Protein AF-A0AAU1EDR9-F1 (afdb_monomer)

Solvent-accessible surface area (backbone atoms only — not comparable to full-atom values): 5243 Å² total; per-residue (Å²): 134,85,81,80,82,72,76,86,79,86,80,89,65,96,45,71,68,58,46,52,51,54,49,52,56,48,51,56,49,50,54,51,50,47,56,53,49,53,54,48,48,50,48,53,52,51,44,52,50,43,41,76,75,65,45,58,60,43,74,51,97,92,49,74,50,67,68,84,80,70,93,78,78,88,66,91,79,83,82,130

Nearest PDB structures (foldseek):
  8gtd-assembly1_M  TM=3.262E-01  e=9.074E+00  Dinoroseobacter phage vB_DshS-R4C

pLDDT: mean 82.44, std 17.89, range [34.62, 97.06]

Secondary structure (DSSP, 8-state):
-------------SSHHHHHHHHHHHHHHHHHHHHHHHHHHHHHHHHHHHHHTT-SEEEETTEEEE----S---------

Sequence (80 aa):
MTEIDGEAKTRTFATRAELLNKLGRKEALWHRAALDAEDRRAEFDQAANDVLAGADSVTIGRTTYSIVVDEDTDGTADHS

Mean predicted aligned error: 11.54 Å

Structure (mmCIF, N/CA/C/O backbone):
data_AF-A0AAU1EDR9-F1
#
_entry.id   AF-A0AAU1EDR9-F1
#
loop_
_atom_site.group_PDB
_atom_site.id
_atom_site.type_symbol
_atom_site.label_atom_id
_atom_site.label_alt_id
_atom_site.label_comp_id
_atom_site.label_asym_id
_atom_site.label_entity_id
_atom_site.label_seq_id
_atom_site.pdbx_PDB_ins_code
_atom_site.Cartn_x
_atom_site.Cartn_y
_atom_site.Cartn_z
_atom_site.occupancy
_atom_site.B_iso_or_equiv
_atom_site.auth_seq_id
_atom_site.auth_comp_id
_atom_site.auth_asym_id
_atom_site.auth_atom_id
_atom_site.pdbx_PDB_model_num
ATOM 1 N N . MET A 1 1 ? 13.735 -7.800 17.893 1.00 34.62 1 MET A N 1
ATOM 2 C CA . MET A 1 1 ? 14.746 -7.360 16.912 1.00 34.62 1 MET A CA 1
ATOM 3 C C . MET A 1 1 ? 14.712 -8.399 15.806 1.00 34.62 1 MET A C 1
ATOM 5 O O . MET A 1 1 ? 15.171 -9.505 16.031 1.00 34.62 1 MET A O 1
ATOM 9 N N . THR A 1 2 ? 13.996 -8.141 14.712 1.00 43.75 2 THR A N 1
ATOM 10 C CA . THR A 1 2 ? 13.823 -9.142 13.646 1.00 43.75 2 THR A CA 1
ATOM 11 C C . THR A 1 2 ? 15.022 -9.026 12.719 1.00 43.75 2 THR A C 1
ATOM 13 O O . THR A 1 2 ? 15.134 -8.053 11.978 1.00 43.75 2 THR A O 1
ATOM 16 N N . GLU A 1 3 ? 15.954 -9.966 12.833 1.00 45.09 3 GLU A N 1
ATOM 17 C CA . GLU A 1 3 ? 17.121 -10.074 11.962 1.00 45.09 3 GLU A CA 1
ATOM 18 C C . GLU A 1 3 ? 16.636 -10.334 10.529 1.00 45.09 3 GLU A C 1
ATOM 20 O O . GLU A 1 3 ? 16.191 -11.428 10.186 1.00 45.09 3 GLU A O 1
ATOM 25 N N . ILE A 1 4 ? 16.655 -9.298 9.689 1.00 58.84 4 ILE A N 1
ATOM 26 C CA . ILE A 1 4 ? 16.489 -9.447 8.242 1.00 58.84 4 ILE A CA 1
ATOM 27 C C . ILE A 1 4 ? 17.854 -9.913 7.725 1.00 58.84 4 ILE A C 1
ATOM 29 O O . ILE A 1 4 ? 18.646 -9.114 7.227 1.00 58.84 4 ILE A O 1
ATOM 33 N N . ASP A 1 5 ? 18.166 -11.196 7.903 1.00 51.44 5 ASP A N 1
ATOM 34 C CA . ASP A 1 5 ? 19.363 -11.788 7.311 1.00 51.44 5 ASP A CA 1
ATOM 35 C C . ASP A 1 5 ? 19.113 -12.001 5.810 1.00 51.44 5 ASP A C 1
ATOM 37 O O . ASP A 1 5 ? 18.607 -13.018 5.332 1.00 51.44 5 ASP A O 1
ATOM 41 N N . GLY A 1 6 ? 19.330 -10.926 5.058 1.00 55.34 6 GLY A N 1
ATOM 42 C CA . GLY A 1 6 ? 19.313 -10.924 3.608 1.00 55.34 6 GLY A CA 1
ATOM 43 C C . GLY A 1 6 ? 20.733 -11.043 3.085 1.00 55.34 6 GLY A C 1
ATOM 44 O O . GLY A 1 6 ? 21.258 -10.060 2.565 1.00 55.34 6 GLY A O 1
ATOM 45 N N . GLU A 1 7 ? 21.363 -12.214 3.207 1.00 59.62 7 GLU A N 1
ATOM 46 C CA . GLU A 1 7 ? 22.639 -12.469 2.530 1.00 59.62 7 GLU A CA 1
ATOM 47 C C . GLU A 1 7 ? 22.538 -12.077 1.047 1.00 59.62 7 GLU A C 1
ATOM 49 O O . GLU A 1 7 ? 21.597 -12.453 0.332 1.00 59.62 7 GLU A O 1
ATOM 54 N N . ALA A 1 8 ? 23.515 -11.302 0.569 1.00 71.75 8 ALA A N 1
ATOM 55 C CA . ALA A 1 8 ? 23.565 -10.855 -0.815 1.00 71.75 8 ALA A CA 1
ATOM 56 C C . ALA A 1 8 ? 23.742 -12.063 -1.754 1.00 71.75 8 ALA A C 1
ATOM 58 O O . ALA A 1 8 ? 24.840 -12.582 -1.948 1.00 71.75 8 ALA A O 1
ATOM 59 N N . LYS A 1 9 ? 22.643 -12.521 -2.362 1.00 80.25 9 LYS A N 1
ATOM 60 C CA . LYS A 1 9 ? 22.657 -13.634 -3.322 1.00 80.25 9 LYS A CA 1
ATOM 61 C C . LYS A 1 9 ? 23.076 -13.140 -4.704 1.00 80.25 9 LYS A C 1
ATOM 63 O O . LYS A 1 9 ? 22.283 -12.529 -5.423 1.00 80.25 9 LYS A O 1
ATOM 68 N N . THR A 1 10 ? 24.306 -13.455 -5.103 1.00 87.75 10 THR A N 1
ATOM 69 C CA . THR A 1 10 ? 24.800 -13.189 -6.460 1.00 87.75 10 THR A CA 1
ATOM 70 C C . THR A 1 10 ? 24.194 -14.175 -7.454 1.00 87.75 10 THR A C 1
ATOM 72 O O . THR A 1 10 ? 24.170 -15.384 -7.225 1.00 87.75 10 THR A O 1
ATOM 75 N N . ARG A 1 11 ? 23.716 -13.664 -8.593 1.00 88.69 11 ARG A N 1
ATOM 76 C CA . ARG A 1 11 ? 23.191 -14.478 -9.693 1.00 88.69 11 ARG A CA 1
ATOM 77 C C . ARG A 1 11 ? 23.862 -14.079 -10.999 1.00 88.69 11 ARG A C 1
ATOM 79 O O . ARG A 1 11 ? 23.861 -12.905 -11.356 1.00 88.69 11 ARG A O 1
ATOM 86 N N . THR A 1 12 ? 24.399 -15.062 -11.707 1.00 93.19 12 THR A N 1
ATOM 87 C CA . THR A 1 12 ? 25.101 -14.862 -12.980 1.00 93.19 12 THR A CA 1
ATOM 88 C C . THR A 1 12 ? 24.134 -15.021 -14.153 1.00 93.19 12 THR A C 1
ATOM 90 O O . THR A 1 12 ? 23.210 -15.834 -14.096 1.00 93.19 12 THR A O 1
ATOM 93 N N . PHE A 1 13 ? 24.346 -14.249 -15.217 1.00 95.12 13 PHE A N 1
ATOM 94 C CA . PHE A 1 13 ? 23.551 -14.284 -16.447 1.00 95.12 13 PHE A CA 1
ATOM 95 C C . PHE A 1 13 ? 24.481 -14.520 -17.635 1.00 95.12 13 PHE A C 1
ATOM 97 O O . PHE A 1 13 ? 25.598 -14.006 -17.640 1.00 95.12 13 PHE A O 1
ATOM 104 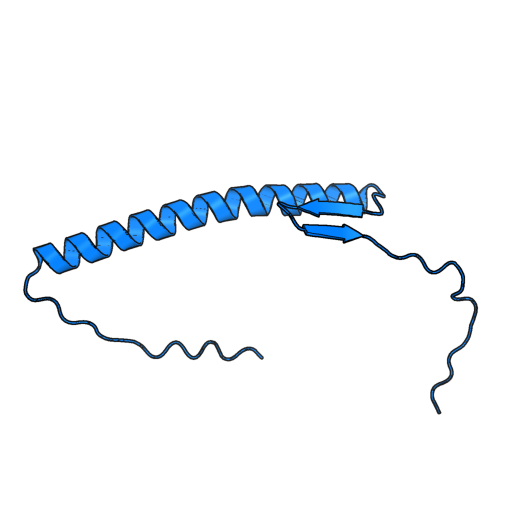N N . ALA A 1 14 ? 24.030 -15.288 -18.630 1.00 94.06 14 ALA A N 1
ATOM 105 C CA . ALA A 1 14 ? 24.850 -15.608 -19.796 1.00 94.06 14 ALA A CA 1
ATOM 106 C C . ALA A 1 14 ? 25.007 -14.402 -20.734 1.00 94.06 14 ALA A C 1
ATOM 108 O O . ALA A 1 14 ? 26.054 -14.230 -21.353 1.00 94.06 14 ALA A O 1
ATOM 109 N N . THR A 1 15 ? 23.992 -13.535 -20.810 1.00 97.06 15 THR A N 1
ATOM 110 C CA . THR A 1 15 ? 24.024 -12.337 -21.655 1.00 97.06 15 THR A CA 1
ATOM 111 C C . THR A 1 15 ? 23.497 -11.087 -20.951 1.00 97.06 15 THR A C 1
ATOM 113 O O . THR A 1 15 ? 22.677 -11.135 -20.028 1.00 97.06 15 THR A O 1
ATOM 116 N N . ARG A 1 16 ? 23.921 -9.915 -21.446 1.00 96.00 16 ARG A N 1
ATOM 117 C CA . ARG A 1 16 ? 23.420 -8.610 -20.984 1.00 96.00 16 ARG A CA 1
ATOM 118 C C . ARG A 1 16 ? 21.910 -8.460 -21.199 1.00 96.00 16 ARG A C 1
ATOM 120 O O . ARG A 1 16 ? 21.237 -7.870 -20.359 1.00 96.00 16 ARG A O 1
ATOM 127 N N . ALA A 1 17 ? 21.380 -8.995 -22.299 1.00 96.06 17 ALA A N 1
ATOM 128 C CA . ALA A 1 17 ? 19.953 -8.936 -22.608 1.00 96.06 17 ALA A CA 1
ATOM 129 C C . ALA A 1 17 ? 19.110 -9.684 -21.562 1.00 96.06 17 ALA A C 1
ATOM 131 O O . ALA A 1 17 ? 18.076 -9.179 -21.126 1.00 96.06 17 ALA A O 1
ATOM 132 N N . GLU A 1 18 ? 19.573 -10.847 -21.099 1.00 93.88 18 GLU A N 1
ATOM 133 C CA . GLU A 1 18 ? 18.898 -11.608 -20.043 1.00 93.88 18 GLU A CA 1
ATOM 134 C C . GLU A 1 18 ? 18.911 -10.881 -18.699 1.00 93.88 18 GLU A C 1
ATOM 136 O O . GLU A 1 18 ? 17.884 -10.840 -18.017 1.00 93.88 18 GLU A O 1
ATOM 141 N N . LEU A 1 19 ? 20.041 -10.264 -18.335 1.00 96.31 19 LEU A N 1
ATOM 142 C CA . LEU A 1 19 ? 20.128 -9.438 -17.131 1.00 96.31 19 LEU A CA 1
ATOM 143 C C . LEU A 1 19 ? 19.137 -8.267 -17.198 1.00 96.31 19 LEU A C 1
ATOM 145 O O . LEU A 1 19 ? 18.355 -8.074 -16.269 1.00 96.31 19 LEU A O 1
ATOM 149 N N . LEU A 1 20 ? 19.116 -7.523 -18.308 1.00 96.75 20 LEU A N 1
ATOM 150 C CA . LEU A 1 20 ? 18.192 -6.399 -18.494 1.00 96.75 20 LEU A CA 1
ATOM 151 C C . LEU A 1 20 ? 16.727 -6.847 -18.432 1.00 96.75 20 LEU A C 1
ATOM 153 O O . LEU A 1 20 ? 15.920 -6.212 -17.757 1.00 96.75 20 LEU A O 1
ATOM 157 N N . ASN A 1 21 ? 16.388 -7.979 -19.054 1.00 96.06 21 AS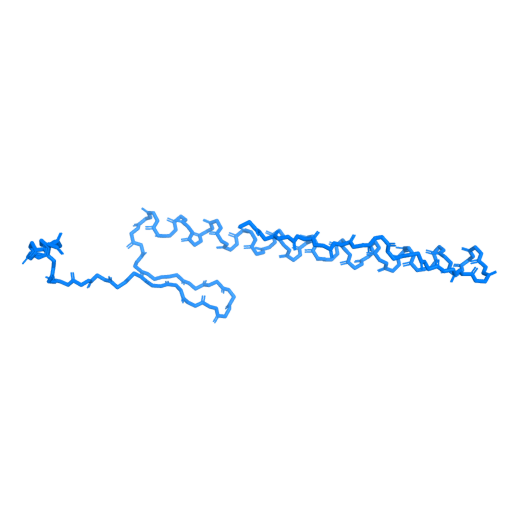N A N 1
ATOM 158 C CA . ASN A 1 21 ? 15.045 -8.552 -18.978 1.00 96.06 21 ASN A CA 1
ATOM 159 C C . ASN A 1 21 ? 14.670 -8.900 -17.529 1.00 96.06 21 ASN A C 1
ATOM 161 O O . ASN A 1 21 ? 13.576 -8.580 -17.062 1.00 96.06 21 ASN A O 1
ATOM 165 N N . LYS A 1 22 ? 15.597 -9.507 -16.776 1.00 94.81 22 LYS A N 1
ATOM 166 C CA . LYS A 1 22 ? 15.366 -9.836 -15.367 1.00 94.81 22 LYS A CA 1
ATOM 167 C C . LYS A 1 22 ? 15.135 -8.589 -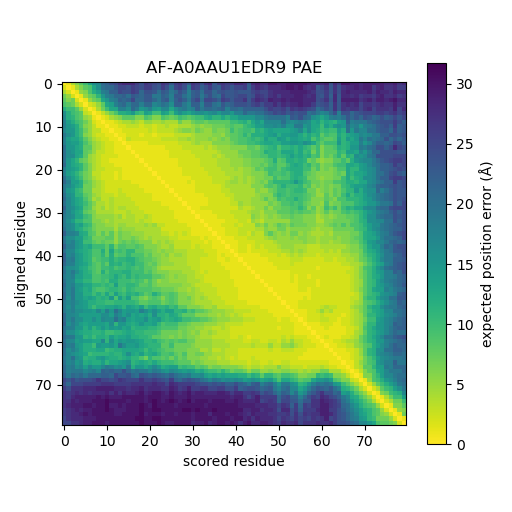14.515 1.00 94.81 22 LYS A C 1
ATOM 169 O O . LYS A 1 22 ? 14.238 -8.619 -13.671 1.00 94.81 22 LYS A O 1
ATOM 174 N N . LEU A 1 23 ? 15.922 -7.537 -14.729 1.00 95.50 23 LEU A N 1
ATOM 175 C CA . LEU A 1 23 ? 15.790 -6.269 -14.015 1.00 95.50 23 LEU A CA 1
ATOM 176 C C . LEU A 1 23 ? 14.460 -5.584 -14.342 1.00 95.50 23 LEU A C 1
ATOM 178 O O . LEU A 1 23 ? 13.727 -5.267 -13.413 1.00 95.50 23 LEU A O 1
ATOM 182 N N . GLY A 1 24 ? 14.085 -5.477 -15.620 1.00 95.75 24 GLY A N 1
ATOM 183 C CA . GLY A 1 24 ? 12.800 -4.889 -16.022 1.00 95.75 24 GLY A CA 1
ATOM 184 C C . GLY A 1 24 ? 11.593 -5.634 -15.440 1.00 95.75 24 GLY A C 1
ATOM 185 O O . GLY A 1 24 ? 10.657 -5.023 -14.937 1.00 95.75 24 GLY A O 1
ATOM 186 N N . ARG A 1 25 ? 11.636 -6.974 -15.386 1.00 94.38 25 ARG A N 1
ATOM 187 C CA . ARG A 1 25 ? 10.586 -7.763 -14.710 1.00 94.38 25 ARG A CA 1
ATOM 188 C C . ARG A 1 25 ? 10.517 -7.497 -13.208 1.00 94.38 25 ARG A C 1
ATOM 190 O O . ARG A 1 25 ? 9.436 -7.570 -12.629 1.00 94.38 25 ARG A O 1
ATOM 197 N N . LYS A 1 26 ? 11.664 -7.277 -12.559 1.00 93.69 26 LYS A N 1
ATOM 198 C CA . LYS A 1 26 ? 11.714 -6.979 -11.123 1.00 93.69 26 LYS A CA 1
ATOM 199 C C . LYS A 1 26 ? 11.218 -5.573 -10.830 1.00 93.69 26 LYS A C 1
ATOM 201 O O . LYS A 1 26 ? 10.442 -5.423 -9.898 1.00 93.69 26 LYS A O 1
ATOM 206 N N . GLU A 1 27 ? 11.606 -4.597 -11.635 1.00 93.56 27 GLU A N 1
ATOM 207 C CA . GLU A 1 27 ? 11.103 -3.227 -11.550 1.00 93.56 27 GLU A CA 1
ATOM 208 C C . GLU A 1 27 ? 9.578 -3.192 -11.716 1.00 93.56 27 GLU A C 1
ATOM 210 O O . GLU A 1 27 ? 8.892 -2.747 -10.802 1.00 93.56 27 GLU A O 1
ATOM 215 N N . ALA A 1 28 ? 9.031 -3.829 -12.756 1.00 92.62 28 ALA A N 1
ATOM 216 C CA . ALA A 1 28 ? 7.582 -3.909 -12.950 1.00 92.62 28 ALA A CA 1
ATOM 217 C C . ALA A 1 28 ? 6.843 -4.599 -11.784 1.00 92.62 28 ALA A C 1
ATOM 219 O O . ALA A 1 28 ? 5.724 -4.216 -11.439 1.00 92.62 28 ALA A O 1
ATOM 220 N N . LEU A 1 29 ? 7.446 -5.625 -11.171 1.00 93.44 29 LEU A N 1
ATOM 221 C CA . LEU A 1 29 ? 6.877 -6.299 -10.000 1.00 93.44 29 LEU A CA 1
ATOM 222 C C . LEU A 1 29 ? 6.836 -5.366 -8.790 1.00 93.44 29 LEU A C 1
ATOM 224 O O . LEU A 1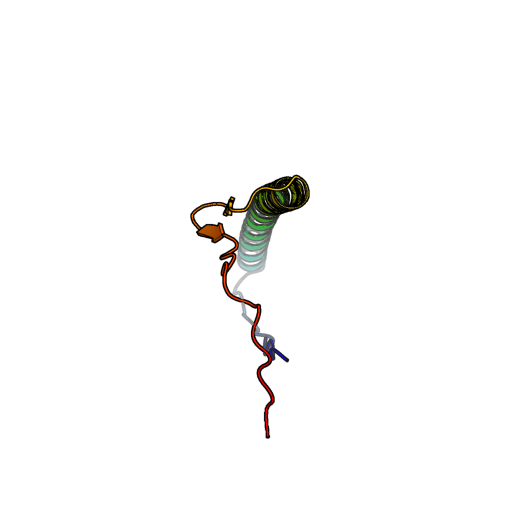 29 ? 5.806 -5.278 -8.129 1.00 93.44 29 LEU A O 1
ATOM 228 N N . TRP A 1 30 ? 7.941 -4.681 -8.507 1.00 90.75 30 TRP A N 1
ATOM 229 C CA . TRP A 1 30 ? 8.020 -3.776 -7.365 1.00 90.75 30 TRP A CA 1
ATOM 230 C C . TRP A 1 30 ? 7.171 -2.528 -7.556 1.00 90.75 30 TRP A C 1
ATOM 232 O O . TRP A 1 30 ? 6.551 -2.086 -6.600 1.00 90.75 30 TRP A O 1
ATOM 242 N N . HIS A 1 31 ? 7.061 -2.018 -8.780 1.00 89.62 31 HIS A N 1
ATOM 243 C CA . HIS A 1 31 ? 6.160 -0.917 -9.094 1.00 89.62 31 HIS A CA 1
ATOM 244 C C . HIS A 1 31 ? 4.698 -1.295 -8.811 1.00 89.62 31 HIS A C 1
ATOM 246 O O . HIS A 1 31 ? 3.983 -0.553 -8.151 1.00 89.62 31 HIS A O 1
ATOM 252 N N . ARG A 1 32 ? 4.260 -2.497 -9.215 1.00 88.81 32 ARG A N 1
ATOM 253 C CA . ARG A 1 32 ? 2.919 -3.000 -8.860 1.00 88.81 32 ARG A CA 1
ATOM 254 C C . ARG A 1 32 ? 2.738 -3.178 -7.355 1.00 88.81 32 ARG A C 1
ATOM 256 O O . ARG A 1 32 ? 1.684 -2.839 -6.839 1.00 88.81 32 ARG A O 1
ATOM 263 N N . ALA A 1 33 ? 3.749 -3.709 -6.670 1.00 89.50 33 ALA A N 1
ATOM 264 C CA . ALA A 1 33 ? 3.705 -3.871 -5.220 1.00 89.50 33 ALA A CA 1
ATOM 265 C C . ALA A 1 33 ? 3.640 -2.521 -4.488 1.00 89.50 33 ALA A C 1
ATOM 267 O O . ALA A 1 33 ? 2.983 -2.435 -3.460 1.00 89.50 33 ALA A O 1
ATOM 268 N N . ALA A 1 34 ? 4.286 -1.479 -5.017 1.00 85.31 34 ALA A N 1
ATOM 269 C CA . ALA A 1 34 ? 4.189 -0.127 -4.480 1.00 85.31 34 ALA A CA 1
ATOM 270 C C . ALA A 1 34 ? 2.765 0.423 -4.625 1.00 85.31 34 ALA A C 1
ATOM 272 O O . ALA A 1 34 ? 2.208 0.874 -3.635 1.00 85.31 34 ALA A O 1
ATOM 273 N N . LEU A 1 35 ? 2.147 0.274 -5.803 1.00 87.81 35 LEU A N 1
ATOM 274 C CA . LEU A 1 35 ? 0.756 0.688 -6.021 1.00 87.81 35 LEU A CA 1
ATOM 275 C C . LEU A 1 35 ? -0.224 -0.043 -5.084 1.00 87.81 35 LEU A C 1
ATOM 277 O O . LEU A 1 35 ? -1.096 0.588 -4.499 1.00 87.81 35 LEU A O 1
ATOM 281 N N . ASP A 1 36 ? -0.060 -1.360 -4.902 1.00 85.56 36 ASP A N 1
ATOM 282 C CA . ASP A 1 36 ? -0.868 -2.143 -3.948 1.00 85.56 36 ASP A CA 1
ATOM 283 C C . ASP A 1 36 ? -0.632 -1.680 -2.500 1.00 85.56 36 ASP A C 1
ATOM 285 O O . ASP A 1 36 ? -1.568 -1.559 -1.715 1.00 85.56 36 ASP A O 1
ATOM 289 N N . ALA A 1 37 ? 0.617 -1.361 -2.147 1.00 84.25 37 ALA A N 1
ATOM 290 C CA . ALA A 1 37 ? 0.954 -0.846 -0.826 1.00 84.25 37 ALA A CA 1
ATOM 291 C C . ALA A 1 37 ? 0.364 0.549 -0.569 1.00 84.25 37 ALA A C 1
ATOM 293 O O . ALA A 1 37 ? -0.018 0.836 0.564 1.00 84.25 37 ALA A O 1
ATOM 294 N N . GLU A 1 38 ? 0.284 1.408 -1.586 1.00 88.12 38 GLU A N 1
ATOM 295 C CA . GLU A 1 38 ? -0.360 2.720 -1.492 1.00 88.12 38 GLU A CA 1
ATOM 296 C C . GLU A 1 38 ? -1.870 2.591 -1.266 1.00 88.12 38 GLU A C 1
ATOM 298 O O . GLU A 1 38 ? -2.396 3.240 -0.362 1.00 88.12 38 GLU A O 1
ATOM 303 N N . ASP A 1 39 ? -2.541 1.713 -2.017 1.00 86.50 39 ASP A N 1
ATOM 304 C CA . ASP A 1 39 ? -3.976 1.436 -1.862 1.00 86.50 39 ASP A CA 1
ATOM 305 C C . ASP A 1 39 ? -4.283 0.896 -0.460 1.00 86.50 39 ASP A C 1
ATOM 307 O O . ASP A 1 39 ? -5.084 1.470 0.281 1.00 86.50 39 ASP A O 1
ATOM 311 N N . ARG A 1 40 ? -3.517 -0.109 -0.016 1.00 85.31 40 ARG A N 1
ATOM 312 C CA . ARG A 1 40 ? -3.650 -0.632 1.347 1.00 85.31 40 ARG A CA 1
ATOM 313 C C . ARG A 1 40 ? -3.371 0.423 2.399 1.00 85.31 40 ARG A C 1
ATOM 315 O O . ARG A 1 40 ? -4.072 0.477 3.403 1.00 85.31 40 ARG A O 1
ATOM 322 N N . ARG A 1 41 ? -2.352 1.265 2.209 1.00 90.50 41 ARG A N 1
ATOM 323 C CA . ARG A 1 41 ? -2.049 2.337 3.163 1.00 90.50 41 ARG A CA 1
ATOM 324 C C . ARG A 1 41 ? -3.244 3.277 3.322 1.00 90.50 41 ARG A C 1
ATOM 326 O O . ARG A 1 41 ? -3.509 3.682 4.449 1.00 90.50 41 ARG A O 1
ATOM 333 N N . ALA A 1 42 ? -3.953 3.595 2.241 1.00 91.50 42 ALA A N 1
ATOM 334 C CA . ALA A 1 42 ? -5.160 4.410 2.307 1.00 91.50 42 ALA A CA 1
ATOM 335 C C . ALA A 1 42 ? -6.290 3.707 3.082 1.00 91.50 42 ALA A C 1
ATOM 337 O O . ALA A 1 42 ? -6.930 4.348 3.912 1.00 91.50 42 ALA A O 1
ATOM 338 N N . GLU A 1 43 ? -6.487 2.394 2.896 1.00 92.38 43 GLU A N 1
ATOM 339 C CA . GLU A 1 43 ? -7.449 1.618 3.699 1.00 92.38 43 GLU A CA 1
ATOM 340 C C . GLU A 1 43 ? -7.109 1.654 5.200 1.00 92.38 43 GLU A C 1
ATOM 342 O O . GLU A 1 43 ? -7.992 1.847 6.034 1.00 92.38 43 GLU A O 1
ATOM 347 N N . PHE A 1 44 ? -5.826 1.500 5.551 1.00 93.88 44 PHE A N 1
ATOM 348 C CA . PHE A 1 44 ? -5.368 1.578 6.942 1.00 93.88 44 PHE A CA 1
ATOM 349 C C . PHE A 1 44 ? -5.545 2.977 7.542 1.00 93.88 44 PHE A C 1
ATOM 351 O O . PHE A 1 44 ? -5.939 3.086 8.701 1.00 93.88 44 PHE A O 1
ATOM 358 N N . ASP A 1 45 ? -5.264 4.035 6.780 1.00 94.75 45 ASP A N 1
ATOM 359 C CA . ASP A 1 45 ? -5.447 5.416 7.236 1.00 94.75 45 ASP A CA 1
ATOM 360 C C . ASP A 1 45 ? -6.931 5.718 7.486 1.00 94.75 45 ASP A C 1
ATOM 362 O O . ASP A 1 45 ? -7.297 6.228 8.545 1.00 94.75 45 ASP A O 1
ATOM 366 N N . GLN A 1 46 ? -7.809 5.303 6.568 1.00 93.12 46 GLN A N 1
ATOM 367 C CA . GLN A 1 46 ? -9.254 5.435 6.736 1.00 93.12 46 GLN A CA 1
ATOM 368 C C . GLN A 1 46 ? -9.745 4.667 7.970 1.00 93.12 46 GLN A C 1
ATOM 370 O O . GLN A 1 46 ? -10.389 5.256 8.833 1.00 93.12 46 GLN A O 1
ATOM 375 N N . ALA A 1 47 ? -9.362 3.396 8.112 1.00 95.00 47 ALA A N 1
ATOM 376 C CA . ALA A 1 47 ? -9.730 2.587 9.269 1.00 95.00 47 ALA A CA 1
ATOM 377 C C . ALA A 1 47 ? -9.237 3.195 10.595 1.00 95.00 47 ALA A C 1
ATOM 379 O O . ALA A 1 47 ? -9.955 3.164 11.592 1.00 95.00 47 ALA A O 1
ATOM 380 N N . ALA A 1 48 ? -8.039 3.787 10.623 1.00 94.50 48 ALA A N 1
ATOM 381 C CA . ALA A 1 48 ? -7.543 4.490 11.804 1.00 94.50 48 ALA A CA 1
ATOM 382 C C . ALA A 1 48 ? -8.401 5.721 12.141 1.00 94.50 48 ALA A C 1
ATOM 384 O O . ALA A 1 48 ? -8.718 5.940 13.310 1.00 94.50 48 ALA A O 1
ATOM 385 N N . ASN A 1 49 ? -8.814 6.497 11.134 1.00 96.19 49 ASN A N 1
ATOM 386 C CA . ASN A 1 49 ? -9.727 7.623 11.329 1.00 96.19 49 ASN A CA 1
ATOM 387 C C . ASN A 1 49 ? -11.111 7.166 11.822 1.00 96.19 49 ASN A C 1
ATOM 389 O O . ASN A 1 49 ? -11.665 7.809 12.709 1.00 96.19 49 ASN A O 1
ATOM 393 N N . ASP A 1 50 ? -11.643 6.052 11.312 1.00 95.12 50 ASP A N 1
ATOM 394 C CA . ASP A 1 50 ? -12.911 5.476 11.780 1.00 95.12 50 ASP A CA 1
ATOM 395 C C . ASP A 1 50 ? -12.834 5.069 13.260 1.00 95.12 50 ASP A C 1
ATOM 397 O O . ASP A 1 50 ? -13.729 5.399 14.039 1.00 95.12 50 ASP A O 1
ATOM 401 N N . VAL A 1 51 ? -11.735 4.435 13.689 1.00 95.06 51 VAL A N 1
ATOM 402 C CA . VAL A 1 51 ? -11.511 4.114 15.112 1.00 95.06 51 VAL A CA 1
ATOM 403 C C . VAL A 1 51 ? -11.408 5.386 15.957 1.00 95.06 51 VAL A C 1
ATOM 405 O O . VAL A 1 51 ? -12.037 5.474 17.009 1.00 95.06 51 VAL A O 1
ATOM 408 N N . LEU A 1 52 ? -10.672 6.404 15.497 1.00 93.12 52 LEU A N 1
ATOM 409 C CA . LEU A 1 52 ? -10.582 7.698 16.192 1.00 93.12 52 LEU A CA 1
ATOM 410 C C . LEU A 1 52 ? -11.934 8.423 16.275 1.00 93.12 52 LEU A C 1
ATOM 412 O O . LEU A 1 52 ? -12.168 9.166 17.227 1.00 93.12 52 LEU A O 1
ATOM 416 N N . ALA A 1 53 ? -12.825 8.200 15.308 1.00 94.81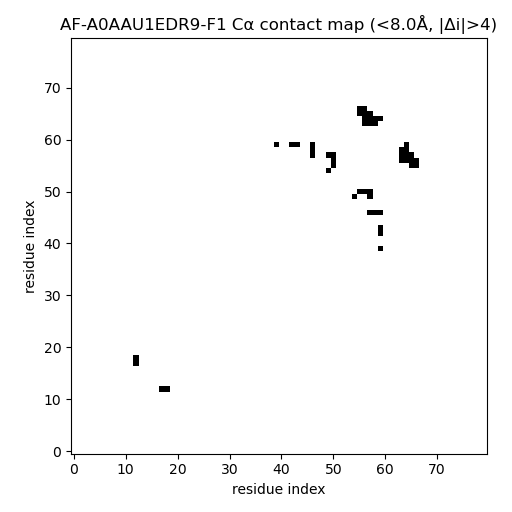 53 ALA A N 1
ATOM 417 C CA . ALA A 1 53 ? -14.197 8.699 15.314 1.00 94.81 53 ALA A CA 1
ATOM 418 C C . ALA A 1 53 ? -15.139 7.889 16.229 1.00 94.81 53 ALA A C 1
ATOM 420 O O . ALA A 1 53 ? -16.285 8.297 16.426 1.00 94.81 53 ALA A O 1
ATOM 421 N N . GLY A 1 54 ? -14.662 6.782 16.808 1.00 94.38 54 GLY A N 1
ATOM 422 C CA . GLY A 1 54 ? -15.390 5.956 17.771 1.00 94.38 54 GLY A CA 1
ATOM 423 C C . GLY A 1 54 ? -15.873 4.610 17.230 1.00 94.38 54 GLY A C 1
ATOM 424 O O . GLY A 1 54 ? -16.745 4.006 17.844 1.00 94.38 54 GLY A O 1
ATOM 425 N N . ALA A 1 55 ? -15.366 4.130 16.090 1.00 92.88 55 ALA A N 1
ATOM 426 C CA . ALA A 1 55 ? -15.678 2.783 15.623 1.00 92.88 55 ALA A CA 1
ATOM 427 C C . ALA A 1 55 ? -14.961 1.722 16.478 1.00 92.88 55 ALA A C 1
ATOM 429 O O . ALA A 1 55 ? -13.733 1.653 16.496 1.00 92.88 55 ALA A O 1
ATOM 430 N N . ASP A 1 56 ? -15.725 0.829 17.111 1.00 94.44 56 ASP A N 1
ATOM 431 C CA . ASP A 1 56 ? -15.174 -0.298 17.882 1.00 94.44 56 ASP A CA 1
ATOM 432 C C . ASP A 1 56 ? -14.650 -1.438 16.998 1.00 94.44 56 ASP A C 1
ATOM 434 O O . ASP A 1 56 ? -13.995 -2.363 17.477 1.00 94.44 56 ASP A O 1
ATOM 438 N N . SER A 1 57 ? -14.953 -1.415 15.698 1.00 94.81 57 SER A N 1
ATOM 439 C CA . SER A 1 57 ? -14.524 -2.444 14.758 1.00 94.81 57 SER A CA 1
ATOM 440 C C . SER A 1 57 ? -14.340 -1.884 13.354 1.00 94.81 57 SER A C 1
ATOM 442 O O . SER A 1 57 ? -15.223 -1.218 12.821 1.00 94.81 57 SER A O 1
ATOM 444 N N . VAL A 1 58 ? -13.228 -2.241 12.715 1.00 95.25 58 VAL A N 1
ATOM 445 C CA . VAL A 1 58 ? -12.879 -1.851 11.342 1.00 95.25 58 VAL A CA 1
ATOM 446 C C . VAL A 1 58 ? -12.380 -3.059 10.555 1.00 95.25 58 VAL A C 1
ATOM 448 O O . VAL A 1 58 ? -11.773 -3.974 11.106 1.00 95.25 58 VAL A O 1
ATOM 451 N N . THR A 1 59 ? -12.653 -3.097 9.252 1.00 93.88 59 THR A N 1
ATOM 452 C CA . THR A 1 59 ? -12.226 -4.199 8.375 1.00 93.88 59 THR A CA 1
ATOM 453 C C . THR A 1 59 ? -11.326 -3.663 7.277 1.00 93.88 59 THR A C 1
ATOM 455 O O . THR A 1 59 ? -11.683 -2.698 6.612 1.00 93.88 59 THR A O 1
ATOM 458 N N . ILE A 1 60 ? -10.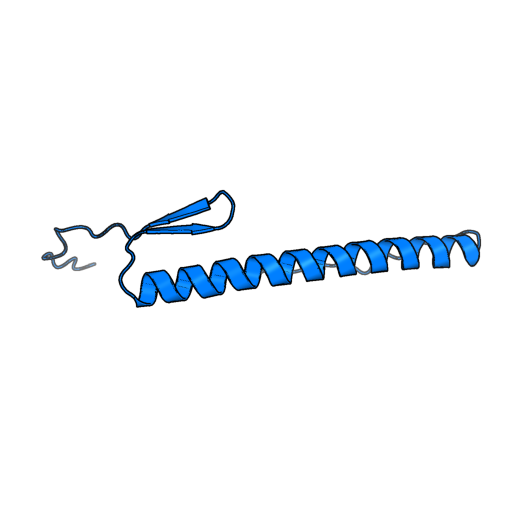174 -4.305 7.089 1.00 92.25 60 ILE A N 1
ATOM 459 C CA . ILE A 1 60 ? -9.164 -3.931 6.097 1.00 92.25 60 ILE A CA 1
ATOM 460 C C . ILE A 1 60 ? -8.858 -5.170 5.258 1.00 92.25 60 ILE A C 1
ATOM 462 O O . ILE A 1 60 ? -8.431 -6.209 5.782 1.00 92.25 60 ILE A O 1
ATOM 466 N N . GLY A 1 61 ? -9.112 -5.100 3.951 1.00 88.56 61 GLY A N 1
ATOM 467 C CA . GLY A 1 61 ? -9.075 -6.265 3.071 1.00 88.56 61 GLY A CA 1
ATOM 468 C C . GLY A 1 61 ? -9.988 -7.403 3.557 1.00 88.56 61 GLY A C 1
ATOM 469 O O . GLY A 1 61 ? -11.204 -7.358 3.400 1.00 88.56 61 GLY A O 1
ATOM 470 N N . ARG A 1 62 ? -9.396 -8.469 4.114 1.00 91.56 62 ARG A N 1
ATOM 471 C CA . ARG A 1 62 ? -10.123 -9.644 4.649 1.00 91.56 62 ARG A CA 1
ATOM 472 C C . ARG A 1 62 ? -10.035 -9.785 6.168 1.00 91.56 62 ARG A C 1
ATOM 474 O O . ARG A 1 62 ? -10.532 -10.771 6.706 1.00 91.56 62 ARG A O 1
ATOM 481 N N . THR A 1 63 ? -9.365 -8.855 6.839 1.00 93.69 63 THR A N 1
ATOM 482 C CA . THR A 1 63 ? -9.098 -8.934 8.273 1.00 93.69 63 THR A CA 1
ATOM 483 C C . THR A 1 63 ? -9.935 -7.892 8.992 1.00 93.69 63 THR A C 1
ATOM 485 O O . THR A 1 63 ? -9.872 -6.709 8.661 1.00 93.69 63 THR A O 1
ATOM 488 N N . THR A 1 64 ? -10.698 -8.329 9.988 1.00 94.75 64 THR A N 1
ATOM 489 C CA . THR A 1 64 ? -11.452 -7.442 10.876 1.00 94.75 64 THR A CA 1
ATOM 490 C C . THR A 1 64 ? -10.690 -7.267 12.183 1.00 94.75 64 THR A C 1
ATOM 492 O O . THR A 1 64 ? -10.238 -8.243 12.781 1.00 94.75 64 THR A O 1
ATOM 495 N N . TYR A 1 65 ? -10.543 -6.017 12.601 1.00 93.75 65 TYR A N 1
ATOM 496 C CA . TYR A 1 65 ? -9.940 -5.601 13.857 1.00 93.75 65 TYR A CA 1
ATOM 497 C C . TYR A 1 65 ? -11.048 -5.019 14.723 1.00 93.75 65 TYR A C 1
ATOM 499 O O . TYR A 1 65 ? -11.758 -4.122 14.271 1.00 93.75 65 TYR A O 1
ATOM 507 N N . SER A 1 66 ? -11.198 -5.518 15.944 1.00 94.19 66 SER A N 1
ATOM 508 C CA . SER A 1 66 ? -12.252 -5.080 16.858 1.00 94.19 66 SER A CA 1
ATOM 509 C C . SER A 1 66 ? -11.683 -4.886 18.258 1.00 94.19 66 SER A C 1
ATOM 511 O O . SER A 1 66 ? -10.814 -5.646 18.688 1.00 94.19 66 SER A O 1
ATOM 513 N N . ILE A 1 67 ? -12.175 -3.873 18.961 1.00 90.06 67 ILE A N 1
ATOM 514 C CA . ILE A 1 67 ? -11.904 -3.641 20.374 1.00 90.06 67 ILE A CA 1
ATOM 515 C C . ILE A 1 67 ? -12.851 -4.544 21.163 1.00 90.06 67 ILE A C 1
ATOM 517 O O . ILE A 1 67 ? -14.066 -4.494 20.990 1.00 90.06 67 ILE A O 1
ATOM 521 N N . VAL A 1 68 ? -12.292 -5.385 22.027 1.00 85.88 68 VAL A N 1
ATOM 522 C CA . VAL A 1 68 ? -13.076 -6.087 23.044 1.00 85.88 68 VAL A CA 1
ATOM 523 C C . VAL A 1 68 ? -13.049 -5.202 24.278 1.00 85.88 68 VAL A C 1
ATOM 525 O O . VAL A 1 68 ? -12.018 -5.105 24.941 1.00 85.88 68 VAL A O 1
ATOM 528 N N . VAL A 1 69 ? -14.151 -4.505 24.541 1.00 73.69 69 VAL A N 1
ATOM 529 C CA . VAL A 1 69 ? -14.341 -3.805 25.811 1.00 73.69 69 VAL A CA 1
ATOM 530 C C . VAL A 1 69 ? -14.862 -4.844 26.791 1.00 73.69 69 VAL A C 1
ATOM 532 O O . VAL A 1 69 ? -15.990 -5.313 26.662 1.00 73.69 69 VAL A O 1
ATOM 535 N N . ASP A 1 70 ? -14.010 -5.259 27.719 1.00 60.91 70 ASP A N 1
ATOM 536 C CA . ASP A 1 70 ? -14.464 -6.022 28.871 1.00 60.91 70 ASP A CA 1
ATOM 537 C C . ASP A 1 70 ? -15.180 -5.040 29.811 1.00 60.91 70 ASP A C 1
ATOM 539 O O . ASP A 1 70 ? -14.584 -4.059 30.259 1.00 60.91 70 ASP A O 1
ATOM 543 N N . GLU A 1 71 ? -16.478 -5.242 30.046 1.00 54.97 71 GLU A N 1
ATOM 544 C CA . GLU A 1 71 ? -17.262 -4.415 30.978 1.00 54.97 71 GLU A CA 1
ATOM 545 C C . GLU A 1 71 ? -16.857 -4.634 32.458 1.00 54.97 71 GLU A C 1
ATOM 547 O O . GLU A 1 71 ? -17.421 -3.985 33.336 1.00 54.97 71 GLU A O 1
ATOM 552 N N . ASP A 1 72 ? -15.851 -5.471 32.755 1.00 52.81 72 ASP A N 1
ATOM 553 C CA . ASP A 1 72 ? -15.424 -5.853 34.105 1.00 52.81 72 ASP A CA 1
ATOM 554 C C . ASP A 1 72 ? -13.907 -5.618 34.308 1.00 52.81 72 ASP A C 1
ATOM 556 O O . ASP A 1 72 ? -13.103 -6.521 34.524 1.00 52.81 72 ASP A O 1
ATOM 560 N N . THR A 1 73 ? -13.458 -4.360 34.232 1.00 51.88 73 THR A N 1
ATOM 561 C CA . THR A 1 73 ? -12.146 -3.964 34.795 1.00 51.88 73 THR A CA 1
ATOM 562 C C . THR A 1 73 ? -12.314 -2.945 35.924 1.00 51.88 73 THR A C 1
ATOM 564 O O . THR A 1 73 ? -11.665 -1.903 35.949 1.00 51.88 7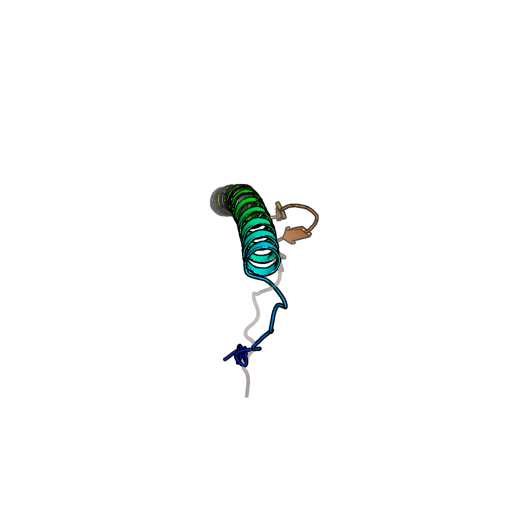3 THR A O 1
ATOM 567 N N . ASP A 1 74 ? -13.185 -3.267 36.885 1.00 49.31 74 ASP A N 1
ATOM 568 C CA . ASP A 1 74 ? -13.083 -2.792 38.271 1.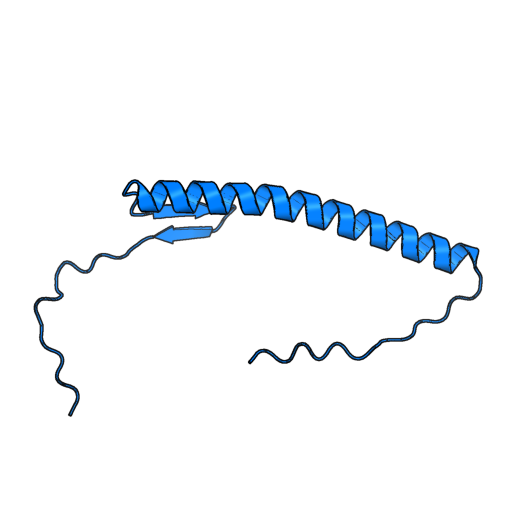00 49.31 74 ASP A CA 1
ATOM 569 C C . ASP A 1 74 ? -12.520 -3.950 39.109 1.00 49.31 74 ASP A C 1
ATOM 571 O O . ASP A 1 74 ? -13.236 -4.773 39.669 1.00 49.31 74 ASP A O 1
ATOM 575 N N . GLY A 1 75 ? -11.197 -4.098 39.102 1.00 48.22 75 GLY A N 1
ATOM 576 C CA . GLY A 1 75 ? -10.559 -5.233 39.754 1.00 48.22 75 GLY A CA 1
ATOM 577 C C . GLY A 1 75 ? -9.050 -5.105 39.762 1.00 48.22 75 GLY A C 1
ATOM 578 O O . GLY A 1 75 ? -8.371 -5.560 38.848 1.00 48.22 75 GLY A O 1
ATOM 579 N N . THR A 1 76 ? -8.528 -4.479 40.816 1.00 50.62 76 THR A N 1
ATOM 580 C CA . THR A 1 76 ? -7.141 -4.613 41.277 1.00 50.62 76 THR A CA 1
ATOM 581 C C . THR A 1 76 ? -6.612 -6.029 41.029 1.00 50.62 76 THR A C 1
ATOM 583 O O . THR A 1 76 ? -7.040 -6.973 41.690 1.00 50.62 76 THR A O 1
ATOM 586 N N . ALA A 1 77 ? -5.642 -6.171 40.128 1.00 48.28 77 ALA A N 1
ATOM 587 C CA . ALA A 1 77 ? -4.767 -7.335 40.079 1.00 48.28 77 ALA A CA 1
ATOM 588 C C . ALA A 1 77 ? -3.380 -6.910 40.575 1.00 48.28 77 ALA A C 1
ATOM 590 O O . ALA A 1 77 ? -2.508 -6.494 39.813 1.00 48.28 77 ALA A O 1
ATOM 591 N N . ASP A 1 78 ? -3.243 -6.967 41.900 1.00 54.31 78 ASP A N 1
ATOM 592 C CA . ASP A 1 78 ? -1.976 -7.083 42.616 1.00 54.31 78 ASP A CA 1
ATOM 593 C C . ASP A 1 78 ? -1.214 -8.299 42.071 1.00 54.31 78 ASP A C 1
ATOM 595 O O . ASP A 1 78 ? -1.735 -9.415 42.075 1.00 54.31 78 ASP A O 1
ATOM 599 N N . HIS A 1 79 ? 0.002 -8.082 41.576 1.00 43.69 79 HIS A N 1
ATOM 600 C CA . HIS A 1 79 ? 0.929 -9.166 41.281 1.00 43.69 79 HIS A CA 1
ATOM 601 C C . HIS A 1 79 ? 2.045 -9.137 42.326 1.00 43.69 79 HIS A C 1
ATOM 603 O O . HIS A 1 79 ? 2.996 -8.358 42.219 1.00 43.69 79 HIS A O 1
ATOM 609 N N . SER A 1 80 ? 1.857 -9.979 43.344 1.00 49.53 80 SER A N 1
ATOM 610 C CA . SER A 1 80 ? 2.880 -10.468 44.274 1.00 49.53 80 SER A CA 1
ATOM 611 C C . SER A 1 80 ? 3.928 -11.347 43.582 1.00 49.53 80 SER A C 1
ATOM 613 O O . 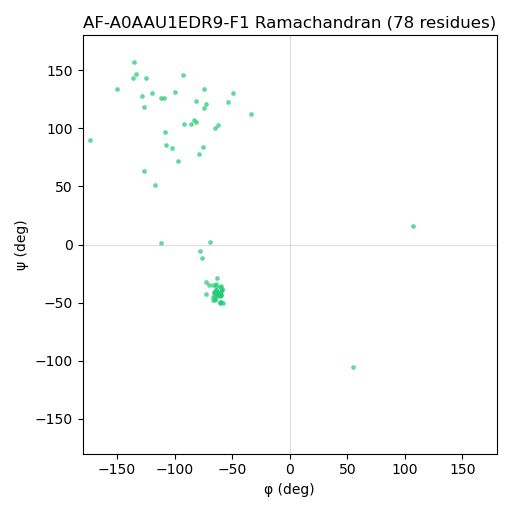SER A 1 80 ? 3.577 -12.021 42.582 1.00 49.53 80 SER A O 1
#

Foldseek 3Di:
DDPPPPPDDDDDDPDPVVVVVVVVVVVVVVVVVVVVVVVQVVQVVVQVVCVVVPDQWGDGDHDIDGHDDDPDPPDDDDDD

Radius of gyration: 23.06 Å; Cα contacts (8 Å, |Δi|>4): 25; chains: 1; bounding box: 42×24×67 Å